Protein AF-A0A2E6MPH3-F1 (afdb_monomer_lite)

Sequence (165 aa):
MAHSLTLTRKVTLKYWSFFLVLFNILICSEIYGLPRTPSQALPDMFRSLPDSNFNKDKRRNADIPVAPQIKKELELEDEIRIRPTSLIILTPENLQNVIDVKKYEDLAIDKLLTTQELYDLAFSIEQEFTLSGYPLVRVTLPIQELEPENAIVFFKVIPTIYNNI

Foldseek 3Di:
DPPVVVVVVVVVVVVVVVVVVVVVVVVPPPPPDDDDDPVRDDDVVVVDDPPPPVVVPPPPDPPPPDPPPPPPPPPPPPQQWAAEQAEAEADDPVCPPQDDVVVLCVVGHRDTDGPVVVVVSQVVVQVSCVVSPQVQKHKDFDDDDADRYHGYGYIYIDRNVPPDD

Structure (mmCIF, N/CA/C/O backbone):
data_AF-A0A2E6MPH3-F1
#
_entry.id   AF-A0A2E6MPH3-F1
#
loop_
_atom_site.group_PDB
_atom_site.id
_atom_site.type_symbol
_atom_site.label_atom_id
_atom_site.label_alt_id
_atom_site.label_comp_id
_atom_site.label_asym_id
_atom_site.label_entity_id
_atom_site.label_seq_id
_atom_site.pdbx_PDB_ins_code
_atom_site.Cartn_x
_atom_site.Cartn_y
_atom_site.Cartn_z
_atom_site.occupancy
_atom_site.B_iso_or_equiv
_atom_site.auth_seq_id
_atom_site.auth_comp_id
_atom_site.auth_asym_id
_atom_site.auth_atom_id
_atom_site.pdbx_PDB_model_num
ATOM 1 N N . MET A 1 1 ? 60.478 73.620 -37.698 1.00 54.28 1 MET A N 1
ATOM 2 C CA . MET A 1 1 ? 59.834 73.583 -36.361 1.00 54.28 1 MET A CA 1
ATOM 3 C C . MET A 1 1 ? 58.303 73.757 -36.372 1.00 54.28 1 MET A C 1
ATOM 5 O O . MET A 1 1 ? 57.715 73.732 -35.303 1.00 54.28 1 MET A O 1
ATOM 9 N N . ALA A 1 2 ? 57.614 73.866 -37.522 1.00 55.78 2 ALA A N 1
ATOM 10 C CA . ALA A 1 2 ? 56.153 74.069 -37.545 1.00 55.78 2 ALA A CA 1
ATOM 11 C C . ALA A 1 2 ? 55.314 72.774 -37.409 1.00 55.78 2 ALA A C 1
ATOM 13 O O . ALA A 1 2 ? 54.226 72.801 -36.843 1.00 55.78 2 ALA A O 1
ATOM 14 N N . HIS A 1 3 ? 55.823 71.620 -37.861 1.00 54.28 3 HIS A N 1
ATOM 15 C CA . HIS A 1 3 ? 55.060 70.361 -37.843 1.00 54.28 3 HIS A CA 1
ATOM 16 C C . HIS A 1 3 ? 54.848 69.775 -36.434 1.00 54.28 3 HIS A C 1
ATOM 18 O O . HIS A 1 3 ? 53.770 69.254 -36.152 1.00 54.28 3 HIS A O 1
ATOM 24 N N . SER A 1 4 ? 55.822 69.921 -35.528 1.00 54.50 4 SER A N 1
ATOM 25 C CA . SER A 1 4 ? 55.746 69.378 -34.158 1.00 54.50 4 SER A CA 1
ATOM 26 C C . SER A 1 4 ? 54.664 70.067 -33.307 1.00 54.50 4 SER A C 1
ATOM 28 O O . SER A 1 4 ? 53.879 69.402 -32.636 1.00 54.50 4 SER A O 1
ATOM 30 N N . LEU A 1 5 ? 54.532 71.395 -33.432 1.00 55.72 5 LEU A N 1
ATOM 31 C CA . LEU A 1 5 ? 53.526 72.201 -32.724 1.00 55.72 5 LEU A CA 1
ATOM 32 C C . LEU A 1 5 ? 52.082 71.908 -33.170 1.00 55.72 5 LEU A C 1
ATOM 34 O O . LEU A 1 5 ? 51.151 71.991 -32.372 1.00 55.72 5 LEU A O 1
ATOM 38 N N . THR A 1 6 ? 51.870 71.547 -34.440 1.00 58.03 6 THR A N 1
ATOM 39 C CA . THR A 1 6 ? 50.519 71.234 -34.946 1.00 58.03 6 THR A CA 1
ATOM 40 C C . THR A 1 6 ? 50.007 69.871 -34.483 1.00 58.03 6 THR A C 1
ATOM 42 O O . THR A 1 6 ? 48.801 69.707 -34.288 1.00 58.03 6 THR A O 1
ATOM 45 N N . LEU A 1 7 ? 50.906 68.904 -34.275 1.00 57.56 7 LEU A N 1
ATOM 46 C CA . LEU A 1 7 ? 50.549 67.562 -33.824 1.00 57.56 7 LEU A CA 1
ATOM 47 C C . LEU A 1 7 ? 50.198 67.563 -32.332 1.00 57.56 7 LEU A C 1
ATOM 49 O O . LEU A 1 7 ? 49.143 67.056 -31.955 1.00 57.56 7 LEU A O 1
ATOM 53 N N . THR A 1 8 ? 51.012 68.220 -31.500 1.00 59.50 8 THR A N 1
ATOM 54 C CA . THR A 1 8 ? 50.732 68.379 -30.065 1.00 59.50 8 THR A CA 1
ATOM 55 C C . THR A 1 8 ? 49.439 69.154 -29.824 1.00 59.50 8 THR A C 1
ATOM 57 O O . THR A 1 8 ? 48.637 68.726 -29.002 1.00 59.50 8 THR A O 1
ATOM 60 N N . ARG A 1 9 ? 49.156 70.205 -30.609 1.00 59.50 9 ARG A N 1
ATOM 61 C CA . ARG A 1 9 ? 47.900 70.971 -30.517 1.00 59.50 9 ARG A CA 1
ATOM 62 C C . ARG A 1 9 ? 46.650 70.160 -30.883 1.00 59.50 9 ARG A C 1
ATOM 64 O O . ARG A 1 9 ? 45.605 70.353 -30.273 1.00 59.50 9 ARG A O 1
ATOM 71 N N . LYS A 1 10 ? 46.717 69.258 -31.869 1.00 60.03 10 LYS A N 1
ATOM 72 C CA . LYS A 1 10 ? 45.576 68.386 -32.228 1.00 60.03 10 LYS A CA 1
ATOM 73 C C . LYS A 1 10 ? 45.326 67.310 -31.173 1.00 60.03 10 LYS A C 1
ATOM 75 O O . LYS A 1 10 ? 44.177 66.990 -30.882 1.00 60.03 10 LYS A O 1
ATOM 80 N N . VAL A 1 11 ? 46.399 66.779 -30.591 1.00 61.81 11 VAL A N 1
ATOM 81 C CA . VAL A 1 11 ? 46.336 65.782 -29.521 1.00 61.81 11 VAL A CA 1
ATOM 82 C C . VAL A 1 11 ? 45.770 66.405 -28.241 1.00 61.81 11 VAL A C 1
ATOM 84 O O . VAL A 1 11 ? 44.841 65.846 -27.663 1.00 61.81 11 VAL A O 1
ATOM 87 N N . THR A 1 12 ? 46.222 67.603 -27.852 1.00 65.88 12 THR A N 1
ATOM 88 C CA . THR A 1 12 ? 45.664 68.319 -26.693 1.00 65.88 12 THR A CA 1
ATOM 89 C C . THR A 1 12 ? 44.210 68.727 -26.909 1.00 65.88 12 THR A C 1
ATOM 91 O O . THR A 1 12 ? 43.411 68.552 -25.998 1.00 65.88 12 THR A O 1
ATOM 94 N N . LEU A 1 13 ? 43.820 69.165 -28.114 1.00 66.62 13 LEU A N 1
ATOM 95 C CA . LEU A 1 13 ? 42.423 69.497 -28.424 1.00 66.62 13 LEU A CA 1
ATOM 96 C C . LEU A 1 13 ? 41.498 68.269 -28.343 1.00 66.62 13 LEU A C 1
ATOM 98 O O . LEU A 1 13 ? 40.373 68.375 -27.858 1.00 66.62 13 LEU A O 1
ATOM 102 N N . LYS A 1 14 ? 41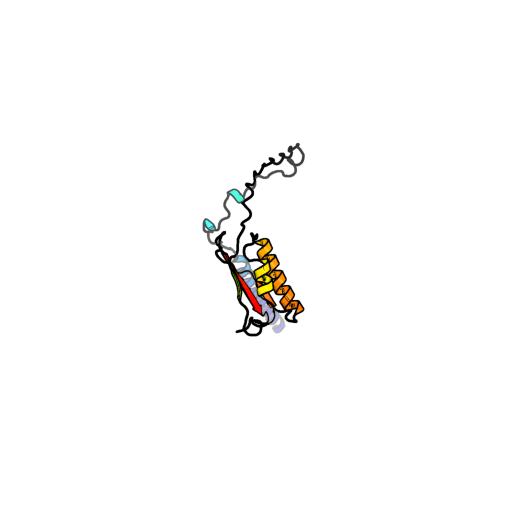.979 67.092 -28.766 1.00 67.00 14 LYS A N 1
ATOM 103 C CA . LYS A 1 14 ? 41.229 65.830 -28.677 1.00 67.00 14 LYS A CA 1
ATOM 104 C C . LYS A 1 14 ? 41.040 65.384 -27.225 1.00 67.00 14 LYS A C 1
ATOM 106 O O . LYS A 1 14 ? 39.932 65.010 -26.852 1.00 67.00 14 LYS A O 1
ATOM 111 N N . TYR A 1 15 ? 42.083 65.472 -26.398 1.00 73.69 15 TYR A N 1
ATOM 112 C CA . TYR A 1 15 ? 41.969 65.170 -24.968 1.00 73.69 15 TYR A CA 1
ATOM 113 C C . TYR A 1 15 ? 41.092 66.179 -24.229 1.00 73.69 15 TYR A C 1
ATOM 115 O O . TYR A 1 15 ? 40.332 65.789 -23.350 1.00 73.69 15 TYR A O 1
ATOM 123 N N . TRP A 1 16 ? 41.131 67.453 -24.619 1.00 75.19 16 TRP A N 1
ATOM 124 C CA . TRP A 1 16 ? 40.295 68.486 -24.014 1.00 75.19 16 TRP A CA 1
ATOM 125 C C . TRP A 1 16 ? 38.816 68.327 -24.387 1.00 75.19 16 TRP A C 1
ATOM 127 O O . TRP A 1 16 ? 37.949 68.455 -23.528 1.00 75.19 16 TRP A O 1
ATOM 137 N N . SER A 1 17 ? 38.519 67.945 -25.634 1.00 73.19 17 SER A N 1
ATOM 138 C CA . SER A 1 17 ? 37.163 67.570 -26.055 1.00 73.19 17 SER A CA 1
ATOM 139 C C . SER A 1 17 ? 36.659 66.323 -25.323 1.00 73.19 17 SER A C 1
ATOM 141 O O . SER A 1 17 ? 35.521 66.312 -24.862 1.00 73.19 17 SER A O 1
ATOM 143 N N . PHE A 1 18 ? 37.507 65.306 -25.154 1.00 77.12 18 PHE A N 1
ATOM 144 C CA . PHE A 1 18 ? 37.165 64.114 -24.377 1.00 77.12 18 PHE A CA 1
ATOM 145 C C . PHE A 1 18 ? 36.899 64.451 -22.902 1.00 77.12 18 PHE A C 1
ATOM 147 O O . PHE A 1 18 ? 35.917 63.986 -22.329 1.00 77.12 18 PHE A O 1
ATOM 154 N N . PHE A 1 19 ? 37.725 65.316 -22.309 1.00 78.44 19 PHE A N 1
ATOM 155 C CA . PHE A 1 19 ? 37.552 65.785 -20.936 1.00 78.44 19 PHE A CA 1
ATOM 156 C C . PHE A 1 19 ? 36.262 66.596 -20.761 1.00 78.44 19 PHE A C 1
ATOM 158 O O . PHE A 1 19 ? 35.543 66.386 -19.792 1.00 78.44 19 PHE A O 1
ATOM 165 N N . LEU A 1 20 ? 35.914 67.457 -21.723 1.00 78.88 20 LEU A N 1
ATOM 166 C CA . LEU A 1 20 ? 34.652 68.203 -21.719 1.00 78.88 20 LEU A CA 1
ATOM 167 C C . LEU A 1 20 ? 33.428 67.284 -21.789 1.00 78.88 20 LEU A C 1
ATOM 169 O O . LEU A 1 20 ? 32.464 67.509 -21.061 1.00 78.88 20 LEU A O 1
ATOM 173 N N . VAL A 1 21 ? 33.459 66.240 -22.622 1.00 77.50 21 VAL A N 1
ATOM 174 C CA . VAL A 1 21 ? 32.367 65.254 -22.693 1.00 77.50 21 VAL A CA 1
ATOM 175 C C . VAL A 1 21 ? 32.246 64.489 -21.375 1.00 77.50 21 VAL A C 1
ATOM 177 O O . VAL A 1 21 ? 31.149 64.374 -20.834 1.00 77.50 21 VAL A O 1
ATOM 180 N N . LEU A 1 22 ? 33.367 64.031 -20.812 1.00 76.06 22 LEU A N 1
ATOM 181 C CA . LEU A 1 22 ? 33.378 63.308 -19.539 1.00 76.06 22 LEU A CA 1
ATOM 182 C C . LEU A 1 22 ? 32.881 64.181 -18.373 1.00 76.06 22 LEU A C 1
ATOM 184 O O . LEU A 1 22 ? 32.128 63.713 -17.524 1.00 76.06 22 LEU A O 1
ATOM 188 N N . PHE A 1 23 ? 33.255 65.462 -18.359 1.00 77.31 23 PHE A N 1
ATOM 189 C CA . PHE A 1 23 ? 32.829 66.425 -17.345 1.00 77.31 23 PHE A CA 1
ATOM 190 C C . PHE A 1 23 ? 31.324 66.722 -17.421 1.00 77.31 23 PHE A C 1
ATOM 192 O O . PHE A 1 23 ? 30.656 66.750 -16.390 1.00 77.31 23 PHE A O 1
ATOM 199 N N . ASN A 1 24 ? 30.762 66.857 -18.630 1.00 71.19 24 ASN A N 1
ATOM 200 C CA . ASN A 1 24 ? 29.314 67.017 -18.809 1.00 71.19 24 ASN A CA 1
ATOM 201 C C . ASN A 1 24 ? 28.531 65.765 -18.377 1.00 71.19 24 ASN A C 1
ATOM 203 O O . ASN A 1 24 ? 27.468 65.897 -17.777 1.00 71.19 24 ASN A O 1
ATOM 207 N N . ILE A 1 25 ? 29.064 64.558 -18.613 1.00 70.31 25 ILE A N 1
ATOM 208 C CA . ILE A 1 25 ? 28.449 63.312 -18.123 1.00 70.31 25 ILE A CA 1
ATOM 209 C C . ILE A 1 25 ? 28.451 63.267 -16.587 1.00 70.31 25 ILE A C 1
ATOM 211 O O . ILE A 1 25 ? 27.463 62.839 -15.994 1.00 70.31 25 ILE A O 1
ATOM 215 N N . LEU A 1 26 ? 29.519 63.738 -15.931 1.00 66.94 26 LEU A N 1
ATOM 216 C CA . LEU A 1 26 ? 29.599 63.739 -14.466 1.00 66.94 26 LEU A CA 1
ATOM 217 C C . LEU A 1 26 ? 28.610 64.717 -13.808 1.00 66.94 26 LEU A C 1
ATOM 219 O O . LEU A 1 26 ? 28.009 64.379 -12.789 1.00 66.94 26 LEU A O 1
ATOM 223 N N . ILE A 1 27 ? 28.420 65.908 -14.386 1.00 66.44 27 ILE A N 1
ATOM 224 C CA . ILE A 1 27 ? 27.548 66.950 -13.810 1.00 66.44 27 ILE A CA 1
ATOM 225 C C . ILE A 1 27 ? 26.060 66.618 -13.989 1.00 66.44 27 ILE A C 1
ATOM 227 O O . ILE A 1 27 ? 25.240 67.030 -13.176 1.00 66.44 27 ILE A O 1
ATOM 231 N N . CYS A 1 28 ? 25.692 65.826 -15.000 1.00 58.53 28 CYS A N 1
ATOM 232 C CA . CYS A 1 28 ? 24.289 65.511 -15.292 1.00 58.53 28 CYS A CA 1
ATOM 233 C C . CYS A 1 28 ? 23.677 64.409 -14.402 1.00 58.53 28 CYS A C 1
ATOM 235 O O . CYS A 1 28 ? 22.603 63.898 -14.713 1.00 58.53 28 CYS A O 1
ATOM 237 N N . SER A 1 29 ? 24.333 64.025 -13.304 1.00 59.97 29 SER A N 1
ATOM 238 C CA . SER A 1 29 ? 23.876 62.951 -12.413 1.00 59.97 29 SER A CA 1
ATOM 239 C C . SER A 1 29 ? 23.001 63.446 -11.253 1.00 59.97 29 SER A C 1
ATOM 241 O O . SER A 1 29 ? 23.144 63.002 -10.117 1.00 59.97 29 SER A O 1
ATOM 243 N N . GLU A 1 30 ? 22.037 64.329 -11.525 1.00 60.03 30 GLU A N 1
ATOM 244 C CA . GLU A 1 30 ? 20.912 64.503 -10.601 1.00 60.03 30 GLU A CA 1
ATOM 245 C C . GLU A 1 30 ? 19.883 63.403 -10.871 1.00 60.03 30 GLU A C 1
ATOM 247 O O . GLU A 1 30 ? 19.084 63.459 -11.806 1.00 60.03 30 GLU A O 1
ATOM 252 N N . ILE A 1 31 ? 19.928 62.350 -10.053 1.00 57.72 31 ILE A N 1
ATOM 253 C CA . ILE A 1 31 ? 18.907 61.304 -10.043 1.00 57.72 31 ILE A CA 1
ATOM 254 C C . ILE A 1 31 ? 17.656 61.906 -9.395 1.00 57.72 31 ILE A C 1
ATOM 256 O O . ILE A 1 31 ? 17.470 61.828 -8.181 1.00 57.72 31 ILE A O 1
ATOM 260 N N . TYR A 1 32 ? 16.784 62.507 -10.204 1.00 60.00 32 TYR A N 1
ATOM 261 C CA . TYR A 1 32 ? 15.419 62.807 -9.783 1.00 60.00 32 TYR A CA 1
ATOM 262 C C . TYR A 1 32 ? 14.680 61.478 -9.613 1.00 60.00 32 TYR A C 1
ATOM 264 O O . TYR A 1 32 ? 14.146 60.906 -10.564 1.00 60.00 32 TYR A O 1
ATOM 272 N N . GLY A 1 33 ? 14.701 60.940 -8.394 1.00 56.00 33 GLY A N 1
ATOM 273 C CA . GLY A 1 33 ? 13.870 59.799 -8.037 1.00 56.00 33 GLY A CA 1
ATOM 274 C C . GLY A 1 33 ? 12.407 60.183 -8.222 1.00 56.00 33 GLY A C 1
ATOM 275 O O . GLY A 1 33 ? 11.952 61.158 -7.623 1.00 56.00 33 GLY A O 1
ATOM 276 N N . LEU A 1 34 ? 11.669 59.433 -9.049 1.00 62.44 34 LEU A N 1
ATOM 277 C CA . LEU A 1 34 ? 10.218 59.584 -9.122 1.00 62.44 34 LEU A CA 1
ATOM 278 C C . LEU A 1 34 ? 9.642 59.515 -7.696 1.00 62.44 34 LEU A C 1
ATOM 280 O O . LEU A 1 34 ? 10.096 58.671 -6.910 1.00 62.44 34 LEU A O 1
ATOM 284 N N . PRO A 1 35 ? 8.661 60.368 -7.343 1.00 63.75 35 PRO A N 1
ATOM 285 C CA . PRO A 1 35 ? 8.016 60.285 -6.042 1.00 63.75 35 PRO A CA 1
ATOM 286 C C . PRO A 1 35 ? 7.457 58.872 -5.892 1.00 63.75 35 PRO A C 1
ATOM 288 O O . PRO A 1 35 ? 6.633 58.429 -6.694 1.00 63.75 35 PRO A O 1
ATOM 291 N N . ARG A 1 36 ? 7.963 58.128 -4.902 1.00 60.62 36 ARG A N 1
ATOM 292 C CA . ARG A 1 36 ? 7.478 56.774 -4.636 1.00 60.62 36 ARG A CA 1
ATOM 293 C C . ARG A 1 36 ? 5.988 56.873 -4.346 1.00 60.62 36 ARG A C 1
ATOM 295 O O . ARG A 1 36 ? 5.569 57.697 -3.532 1.00 60.62 36 ARG A O 1
ATOM 302 N N . THR A 1 37 ? 5.195 56.037 -5.004 1.00 61.31 37 THR A N 1
ATOM 303 C CA . THR A 1 37 ? 3.791 55.881 -4.630 1.00 61.31 37 THR A CA 1
ATOM 304 C C . THR A 1 37 ? 3.723 55.462 -3.155 1.00 61.31 37 THR A C 1
ATOM 306 O O . THR A 1 37 ? 4.646 54.795 -2.677 1.00 61.31 37 THR A O 1
ATOM 309 N N . PRO A 1 38 ? 2.675 55.835 -2.399 1.00 63.62 38 PRO A N 1
ATOM 310 C CA . PRO A 1 38 ? 2.599 55.557 -0.961 1.00 63.62 38 PRO A CA 1
ATOM 311 C C . PRO A 1 38 ? 2.823 54.077 -0.610 1.00 63.62 38 PRO A C 1
ATOM 313 O O . PRO A 1 38 ? 3.403 53.766 0.422 1.00 63.62 38 PRO A O 1
ATOM 316 N N . SER A 1 39 ? 2.443 53.168 -1.514 1.00 69.12 39 SER A N 1
ATOM 317 C CA . SER A 1 39 ? 2.646 51.719 -1.403 1.00 69.12 39 SER A CA 1
ATOM 318 C C . SER A 1 39 ? 4.098 51.248 -1.572 1.00 69.12 39 SER A C 1
ATOM 320 O O . SER A 1 39 ? 4.402 50.105 -1.252 1.00 69.12 39 SER A O 1
ATOM 322 N N . GLN A 1 40 ? 4.992 52.085 -2.104 1.00 72.25 40 GLN A N 1
ATOM 323 C CA . GLN A 1 40 ? 6.416 51.785 -2.319 1.00 72.25 40 GLN A CA 1
ATOM 324 C C . GLN A 1 40 ? 7.345 52.537 -1.355 1.00 72.25 40 GLN A C 1
ATOM 326 O O . GLN A 1 40 ? 8.555 52.291 -1.331 1.00 72.25 40 GLN A O 1
ATOM 331 N N . ALA A 1 41 ? 6.818 53.476 -0.568 1.00 72.88 41 ALA A N 1
ATOM 332 C CA . ALA A 1 41 ? 7.578 54.114 0.493 1.00 72.88 41 ALA A CA 1
ATOM 333 C C . ALA A 1 41 ? 7.553 53.222 1.740 1.00 72.88 41 ALA A C 1
ATOM 335 O O . ALA A 1 41 ? 6.487 52.841 2.215 1.00 72.88 41 ALA A O 1
ATOM 336 N N . LEU A 1 42 ? 8.731 52.909 2.292 1.00 72.31 42 LEU A N 1
ATOM 337 C CA . LEU A 1 42 ? 8.812 52.244 3.591 1.00 72.31 42 LEU A CA 1
ATOM 338 C C . LEU A 1 42 ? 8.082 53.126 4.624 1.00 72.31 42 LEU A C 1
ATOM 340 O O . LEU A 1 42 ? 8.457 54.305 4.728 1.00 72.31 42 LEU A O 1
ATOM 344 N N . PRO A 1 43 ? 7.073 52.606 5.351 1.00 73.19 43 PRO A N 1
ATOM 345 C CA . PRO A 1 43 ? 6.308 53.398 6.307 1.00 73.19 43 PRO A CA 1
ATOM 346 C C . PRO A 1 43 ? 7.216 54.005 7.377 1.00 73.19 43 PRO A C 1
ATOM 348 O O . PRO A 1 43 ? 8.167 53.362 7.823 1.00 73.19 43 PRO A O 1
ATOM 351 N N . ASP A 1 44 ? 6.916 55.230 7.811 1.00 71.38 44 ASP A N 1
ATOM 352 C CA . ASP A 1 44 ? 7.777 55.985 8.736 1.00 71.38 44 ASP A CA 1
ATOM 353 C C . ASP A 1 44 ? 8.001 55.260 10.072 1.00 71.38 44 ASP A C 1
ATOM 355 O O . ASP A 1 44 ? 9.069 55.379 10.669 1.00 71.38 44 ASP A O 1
ATOM 359 N N . MET A 1 45 ? 7.055 54.405 10.474 1.00 66.75 45 MET A N 1
ATOM 360 C CA . MET A 1 45 ? 7.158 53.543 11.659 1.00 66.75 45 MET A CA 1
ATOM 361 C C . MET A 1 45 ? 8.350 52.570 11.617 1.00 66.75 45 MET A C 1
ATOM 363 O O . MET A 1 45 ? 8.803 52.119 12.662 1.00 66.75 45 MET A O 1
ATOM 367 N N . PHE A 1 46 ? 8.870 52.251 10.427 1.00 65.88 46 PHE A N 1
ATOM 368 C CA . PHE A 1 46 ? 10.052 51.399 10.249 1.00 65.88 46 PHE A CA 1
ATOM 369 C C . PHE A 1 46 ? 11.346 52.196 10.060 1.00 65.88 46 PHE A C 1
ATOM 371 O O . PHE A 1 46 ? 12.423 51.605 10.022 1.00 65.88 46 PHE A O 1
ATOM 378 N N . ARG A 1 47 ? 11.268 53.525 9.904 1.00 66.38 47 ARG A N 1
ATOM 379 C CA . ARG A 1 47 ? 12.454 54.369 9.689 1.00 66.38 47 ARG A CA 1
ATOM 380 C C . ARG A 1 47 ? 13.160 54.715 10.989 1.00 66.38 47 ARG A C 1
ATOM 382 O O . ARG A 1 47 ? 14.382 54.805 11.004 1.00 66.38 47 ARG A O 1
ATOM 389 N N . SER A 1 48 ? 12.406 54.880 12.069 1.00 67.81 48 SER A N 1
ATOM 390 C CA . SER A 1 48 ? 12.953 55.048 13.409 1.00 67.81 48 SER A CA 1
ATOM 391 C C . SER A 1 48 ? 12.611 53.821 14.240 1.00 67.81 48 SER A C 1
ATOM 393 O O . SER A 1 48 ? 11.580 53.782 14.913 1.00 67.81 48 SER A O 1
ATOM 395 N N . LEU A 1 49 ? 13.494 52.823 14.232 1.00 61.81 49 LEU A N 1
ATOM 396 C CA . LEU A 1 49 ? 13.598 52.005 15.433 1.00 61.81 49 LEU A CA 1
ATOM 397 C C . LEU A 1 49 ? 13.988 52.970 16.563 1.00 61.81 49 LEU A C 1
ATOM 399 O O . LEU A 1 49 ? 14.903 53.774 16.354 1.00 61.81 49 LEU A O 1
ATOM 403 N N . PRO A 1 50 ? 13.299 52.967 17.722 1.00 60.59 50 PRO A N 1
ATOM 404 C CA . PRO A 1 50 ? 13.826 53.675 18.877 1.00 60.59 50 PRO A CA 1
ATOM 405 C C . PRO A 1 50 ? 15.250 53.170 19.060 1.00 60.59 50 PRO A C 1
ATOM 407 O O . PRO A 1 50 ? 15.489 51.975 18.880 1.00 60.59 50 PRO A O 1
ATOM 410 N N . ASP A 1 51 ? 16.181 54.077 19.339 1.00 59.81 51 ASP A N 1
ATOM 411 C CA . ASP A 1 51 ? 17.588 53.769 19.574 1.00 59.81 51 ASP A CA 1
ATOM 412 C C . ASP A 1 51 ? 17.666 52.945 20.871 1.00 59.81 51 ASP A C 1
ATOM 414 O O . ASP A 1 51 ? 17.952 53.429 21.971 1.00 59.81 51 ASP A O 1
ATOM 418 N N . SER A 1 52 ? 17.223 51.691 20.776 1.00 59.19 52 SER A N 1
ATOM 419 C CA . SER A 1 52 ? 17.131 50.758 21.870 1.00 59.19 52 SER A CA 1
ATOM 420 C C . SER A 1 52 ? 18.576 50.448 22.156 1.00 59.19 52 SER A C 1
ATOM 422 O O . SER A 1 52 ? 19.248 49.777 21.369 1.00 59.19 52 SER A O 1
ATOM 424 N N . ASN A 1 53 ? 19.077 51.032 23.238 1.00 55.75 53 ASN A N 1
ATOM 425 C CA . ASN A 1 53 ? 20.390 50.759 23.776 1.00 55.75 53 ASN A CA 1
ATOM 426 C C . ASN A 1 53 ? 20.433 49.272 24.165 1.00 55.75 53 ASN A C 1
ATOM 428 O O . ASN A 1 53 ? 20.357 48.932 25.341 1.00 55.75 53 ASN A O 1
ATOM 432 N N . PHE A 1 54 ? 20.590 48.381 23.183 1.00 55.44 54 PHE A N 1
ATOM 433 C CA . PHE A 1 54 ? 20.566 46.923 23.336 1.00 55.44 54 PHE A CA 1
ATOM 434 C C . PHE A 1 54 ? 21.597 46.451 24.374 1.00 55.44 54 PHE A C 1
ATOM 436 O O . PHE A 1 54 ? 21.444 45.419 25.022 1.00 55.44 54 PHE A O 1
ATOM 443 N N . ASN A 1 55 ? 22.650 47.251 24.571 1.00 56.25 55 ASN A N 1
ATOM 444 C CA . ASN A 1 55 ? 23.700 47.012 25.553 1.00 56.25 55 ASN A CA 1
ATOM 445 C C . ASN A 1 55 ? 23.337 47.415 26.994 1.00 56.25 55 ASN A C 1
ATOM 447 O O . ASN A 1 55 ? 23.963 46.907 27.922 1.00 56.25 55 ASN A O 1
ATOM 451 N N . LYS A 1 56 ? 22.354 48.300 27.214 1.00 55.31 56 LYS A N 1
ATOM 452 C CA . LYS A 1 56 ? 21.941 48.737 28.563 1.00 55.31 56 LYS A CA 1
ATOM 453 C C . LYS A 1 56 ? 20.894 47.809 29.186 1.00 55.31 56 LYS A C 1
ATOM 455 O O . LYS A 1 56 ? 20.918 47.625 30.401 1.00 55.31 56 LYS A O 1
ATOM 460 N N . ASP A 1 57 ? 20.069 47.159 28.367 1.00 55.91 57 ASP A N 1
ATOM 461 C CA . ASP A 1 57 ? 18.988 46.283 28.846 1.00 55.91 57 ASP A CA 1
ATOM 462 C C . ASP A 1 57 ? 19.452 44.847 29.137 1.00 55.91 57 ASP A C 1
ATOM 464 O O . ASP A 1 57 ? 18.808 44.112 29.878 1.00 55.91 57 ASP A O 1
ATOM 468 N N . LYS A 1 58 ? 20.636 44.450 28.653 1.00 57.28 58 LYS A N 1
ATOM 469 C CA . LYS A 1 58 ? 21.158 43.078 28.797 1.00 57.28 58 LYS A CA 1
ATOM 470 C C . LYS A 1 58 ? 21.556 42.681 30.232 1.00 57.28 58 LYS A C 1
ATOM 472 O O . LYS A 1 58 ? 22.003 41.559 30.443 1.00 57.28 58 LYS A O 1
ATOM 477 N N . ARG A 1 59 ? 21.476 43.588 31.216 1.00 58.62 59 ARG A N 1
ATOM 478 C CA . ARG A 1 59 ? 22.019 43.367 32.575 1.00 58.62 59 ARG A CA 1
ATOM 479 C C . ARG A 1 59 ? 21.072 43.646 33.737 1.00 58.62 59 ARG A C 1
ATOM 481 O O . ARG A 1 59 ? 21.468 43.417 34.876 1.00 58.62 59 ARG A O 1
ATOM 488 N N . ARG A 1 60 ? 19.848 44.113 33.502 1.00 57.28 60 ARG A N 1
ATOM 489 C CA . ARG A 1 60 ? 18.859 44.220 34.581 1.00 57.28 60 ARG A CA 1
ATOM 490 C C . ARG A 1 60 ? 17.875 43.082 34.428 1.00 57.28 60 ARG A C 1
ATOM 492 O O . ARG A 1 60 ? 16.930 43.238 33.675 1.00 57.28 60 ARG A O 1
ATOM 499 N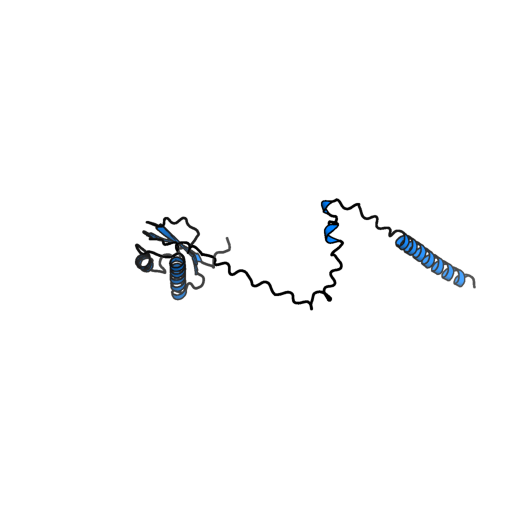 N . ASN A 1 61 ? 18.171 41.965 35.097 1.00 61.28 61 ASN A N 1
ATOM 500 C CA . ASN A 1 61 ? 17.229 40.935 35.545 1.00 61.28 61 ASN A CA 1
ATOM 501 C C . ASN A 1 61 ? 15.882 40.959 34.810 1.00 61.28 61 ASN A C 1
ATOM 503 O O . ASN A 1 61 ? 14.858 41.307 35.392 1.00 61.28 61 ASN A O 1
ATOM 507 N N . ALA A 1 62 ? 15.893 40.643 33.516 1.00 59.25 62 ALA A N 1
ATOM 508 C CA . ALA A 1 62 ? 14.665 40.273 32.849 1.00 59.25 62 ALA A CA 1
ATOM 509 C C . ALA A 1 62 ? 14.396 38.859 33.349 1.00 59.25 62 ALA A C 1
ATOM 511 O O . ALA A 1 62 ? 15.017 37.911 32.864 1.00 59.25 62 ALA A O 1
ATOM 512 N N . ASP A 1 63 ? 13.576 38.743 34.395 1.00 66.38 63 ASP A N 1
ATOM 513 C CA . ASP A 1 63 ? 13.019 37.460 34.797 1.00 66.38 63 ASP A CA 1
ATOM 514 C C . ASP A 1 63 ? 12.454 36.827 33.532 1.00 66.38 63 ASP A C 1
ATOM 516 O O . ASP A 1 63 ? 11.569 37.389 32.881 1.00 66.38 63 ASP A O 1
ATOM 520 N N . ILE A 1 64 ? 13.060 35.715 33.118 1.00 65.19 64 ILE A N 1
ATOM 521 C CA . ILE A 1 64 ? 12.635 34.997 31.925 1.00 65.19 64 ILE A CA 1
ATOM 522 C C . ILE A 1 64 ? 11.179 34.617 32.199 1.00 65.19 64 ILE A C 1
ATOM 524 O O . ILE A 1 64 ? 10.939 33.884 33.164 1.00 65.19 64 ILE A O 1
ATOM 528 N N . PRO A 1 65 ? 10.201 35.120 31.424 1.00 65.75 65 PRO A N 1
ATOM 529 C CA . PRO A 1 65 ? 8.818 34.753 31.650 1.00 65.75 65 PRO A CA 1
ATOM 530 C C . PRO A 1 65 ? 8.725 33.238 31.496 1.00 65.75 65 PRO A C 1
ATOM 532 O O . PRO A 1 65 ? 9.077 32.685 30.452 1.00 65.75 65 PRO A O 1
ATOM 535 N N . VAL A 1 66 ? 8.315 32.555 32.566 1.00 73.56 66 VAL A N 1
ATOM 536 C CA . VAL A 1 66 ? 8.087 31.112 32.522 1.00 73.56 66 VAL A CA 1
ATOM 537 C C . VAL A 1 66 ? 7.013 30.879 31.472 1.00 73.56 66 VAL A C 1
ATOM 539 O O . VAL A 1 66 ? 5.925 31.452 31.560 1.00 73.56 66 VAL A O 1
ATOM 542 N N . ALA A 1 67 ? 7.340 30.079 30.457 1.00 65.50 67 ALA A N 1
ATOM 543 C CA . ALA A 1 67 ? 6.393 29.745 29.410 1.00 65.50 67 ALA A CA 1
ATOM 544 C C . ALA A 1 67 ? 5.115 29.192 30.067 1.00 65.50 67 ALA A C 1
ATOM 546 O O . ALA A 1 67 ? 5.216 28.273 30.890 1.00 65.50 67 ALA A O 1
ATOM 547 N N . PRO A 1 68 ? 3.927 29.746 29.764 1.00 63.75 68 PRO A N 1
ATOM 548 C CA . PRO A 1 68 ? 2.692 29.209 30.303 1.00 63.75 68 PRO A CA 1
ATOM 549 C C . PRO A 1 68 ? 2.598 27.742 29.888 1.00 63.75 68 PRO A C 1
ATOM 551 O O . PRO A 1 68 ? 2.707 27.412 28.706 1.00 63.75 68 PRO A O 1
ATOM 554 N N . GLN A 1 69 ? 2.425 26.851 30.865 1.00 62.12 69 GLN A N 1
ATOM 555 C CA . GLN A 1 69 ? 2.129 25.454 30.584 1.00 62.12 69 GLN A CA 1
ATOM 556 C C . GLN A 1 69 ? 0.705 25.404 30.042 1.00 62.12 69 GLN A C 1
ATOM 558 O O . GLN A 1 69 ? -0.263 25.299 30.794 1.00 62.12 69 GLN A O 1
ATOM 563 N N . ILE A 1 70 ? 0.574 25.539 28.725 1.00 60.28 70 ILE A N 1
ATOM 564 C CA . ILE A 1 70 ? -0.666 25.242 28.027 1.00 60.28 70 ILE A CA 1
ATOM 565 C C . ILE A 1 70 ? -0.885 23.745 28.251 1.00 60.28 70 ILE A C 1
ATOM 567 O O . ILE A 1 70 ? -0.274 22.918 27.575 1.00 60.28 70 ILE A O 1
ATOM 571 N N . LYS A 1 71 ? -1.727 23.378 29.226 1.00 57.03 71 LYS A N 1
ATOM 572 C CA . LYS A 1 71 ? -2.374 22.067 29.220 1.00 57.03 71 LYS A CA 1
ATOM 573 C C . LYS A 1 71 ? -3.279 22.076 28.001 1.00 57.03 71 LYS A C 1
ATOM 575 O O . LYS A 1 71 ? -4.431 22.487 28.067 1.00 57.03 71 LYS A O 1
ATOM 580 N N . LYS A 1 72 ? -2.698 21.718 26.861 1.00 55.19 72 LYS A N 1
ATOM 581 C CA . LYS A 1 72 ? -3.449 21.374 25.671 1.00 55.19 72 LYS A CA 1
ATOM 582 C C . LYS A 1 72 ? -4.144 20.076 26.057 1.00 55.19 72 LYS A C 1
ATOM 584 O O . LYS A 1 72 ? -3.524 19.017 26.042 1.00 55.19 72 LYS A O 1
ATOM 589 N N . GLU A 1 73 ? -5.378 20.184 26.530 1.00 58.81 73 GLU A N 1
ATOM 590 C CA . GLU A 1 73 ? -6.312 19.070 26.491 1.00 58.81 73 GLU A CA 1
ATOM 591 C C . GLU A 1 73 ? -6.517 18.814 24.998 1.00 58.81 73 GLU A C 1
ATOM 593 O O . GLU A 1 73 ? -7.324 19.444 24.325 1.00 58.81 73 GLU A O 1
ATOM 598 N N . LEU A 1 74 ? -5.585 18.045 24.433 1.00 49.81 74 LEU A N 1
ATOM 599 C CA . LEU A 1 74 ? -5.760 17.413 23.148 1.00 49.81 74 LEU A CA 1
ATOM 600 C C . LEU A 1 74 ? -6.906 16.447 23.404 1.00 49.81 74 LEU A C 1
ATOM 602 O O . LEU A 1 74 ? -6.690 15.388 23.993 1.00 49.81 74 LEU A O 1
ATOM 606 N N . GLU A 1 75 ? -8.122 16.844 23.032 1.00 52.91 75 GLU A N 1
ATOM 607 C CA . GLU A 1 75 ? -9.108 15.860 22.610 1.00 52.91 75 GLU A CA 1
ATOM 608 C C . GLU A 1 75 ? -8.354 14.973 21.619 1.00 52.91 75 GLU A C 1
ATOM 610 O O . GLU A 1 75 ? -7.872 15.444 20.587 1.00 52.91 75 GLU A O 1
ATOM 615 N N . LEU A 1 76 ? -8.071 13.739 22.036 1.00 51.06 76 LEU A N 1
ATOM 616 C CA . LEU A 1 76 ? -7.546 12.717 21.152 1.00 51.06 76 LEU A CA 1
ATOM 617 C C . LEU A 1 76 ? -8.612 12.594 20.071 1.00 51.06 76 LEU A C 1
ATOM 619 O O . LEU A 1 76 ? -9.667 12.029 20.341 1.00 51.06 76 LEU A O 1
ATOM 623 N N . GLU A 1 77 ? -8.390 13.220 18.913 1.00 53.66 77 GLU A N 1
ATOM 624 C CA . GLU A 1 77 ? -9.213 12.978 17.734 1.00 53.66 77 GLU A CA 1
ATOM 625 C C . GLU A 1 77 ? -9.300 11.462 17.597 1.00 53.66 77 GLU A C 1
ATOM 627 O O . GLU A 1 77 ? -8.263 10.791 17.541 1.00 53.66 77 GLU A O 1
ATOM 632 N N . ASP A 1 78 ? -10.522 10.930 17.664 1.00 61.81 78 ASP A N 1
ATOM 633 C CA . ASP A 1 78 ? -10.753 9.498 17.562 1.00 61.81 78 ASP A CA 1
ATOM 634 C C . ASP A 1 78 ? -10.029 9.003 16.311 1.00 61.81 78 ASP A C 1
ATOM 636 O O . ASP A 1 78 ? -10.286 9.460 15.194 1.00 61.81 78 ASP A O 1
ATOM 640 N N . GLU A 1 79 ? -9.059 8.112 16.518 1.00 74.50 79 GLU A N 1
ATOM 641 C CA . GLU A 1 79 ? -8.295 7.504 15.440 1.00 74.50 79 GLU A CA 1
ATOM 642 C C . GLU A 1 79 ? -9.294 6.921 14.436 1.00 74.50 79 GLU A C 1
ATOM 644 O O . GLU A 1 79 ? -10.100 6.060 14.795 1.00 74.50 79 GLU A O 1
ATOM 649 N N . ILE A 1 80 ? -9.299 7.437 13.202 1.00 78.94 80 ILE A N 1
ATOM 650 C CA . ILE A 1 80 ? -10.280 7.038 12.190 1.00 78.94 80 ILE A CA 1
ATOM 651 C C . ILE A 1 80 ? -10.088 5.549 11.916 1.00 78.94 80 ILE A C 1
ATOM 653 O O . ILE A 1 80 ? -9.032 5.114 11.450 1.00 78.94 80 ILE A O 1
ATOM 657 N N . ARG A 1 81 ? -11.129 4.771 12.217 1.00 89.19 81 ARG A N 1
ATOM 658 C CA . ARG A 1 81 ? -11.159 3.328 12.011 1.00 89.19 81 ARG A CA 1
ATOM 659 C C . ARG A 1 81 ? -12.166 2.969 10.938 1.00 89.19 81 ARG A C 1
ATOM 661 O O . ARG A 1 81 ? -13.297 3.445 10.945 1.00 89.19 81 ARG A O 1
ATOM 668 N N . ILE A 1 82 ? -11.736 2.104 10.037 1.00 90.69 82 ILE A N 1
ATOM 669 C CA . ILE A 1 82 ? -12.467 1.695 8.847 1.00 90.69 82 ILE A CA 1
ATOM 670 C C . ILE A 1 82 ? -12.653 0.184 8.919 1.00 90.69 82 ILE A C 1
ATOM 672 O O . ILE A 1 82 ? -11.709 -0.540 9.229 1.00 90.69 82 ILE A O 1
ATOM 676 N N . ARG A 1 83 ? -13.857 -0.307 8.621 1.00 94.00 83 ARG A N 1
ATOM 677 C CA . ARG A 1 83 ? -14.121 -1.735 8.414 1.00 94.00 83 ARG A CA 1
ATOM 678 C C . ARG A 1 83 ? -14.363 -2.006 6.925 1.00 94.00 83 ARG A C 1
ATOM 680 O O . ARG A 1 83 ? -15.471 -1.744 6.450 1.00 94.00 83 ARG A O 1
ATOM 687 N N . PRO A 1 84 ? -13.365 -2.515 6.180 1.00 93.12 84 PRO A N 1
ATOM 688 C CA . PRO A 1 84 ? -13.531 -2.817 4.766 1.00 93.12 84 PRO A CA 1
ATOM 689 C C . PRO A 1 84 ? -14.440 -4.030 4.545 1.00 93.12 84 PRO A C 1
ATOM 691 O O . PRO A 1 84 ? -14.241 -5.074 5.163 1.00 93.12 84 PRO A O 1
ATOM 694 N N . THR A 1 85 ? -15.385 -3.924 3.614 1.00 94.12 85 THR A N 1
ATOM 695 C CA . THR A 1 85 ? -16.157 -5.069 3.090 1.00 94.12 85 THR A CA 1
ATOM 696 C C . THR A 1 85 ? -15.511 -5.652 1.839 1.00 94.12 85 THR A C 1
ATOM 698 O O . THR A 1 85 ? -15.683 -6.828 1.534 1.00 94.12 85 THR A O 1
ATOM 701 N N . SER A 1 86 ? -14.768 -4.835 1.093 1.00 93.00 86 SER A N 1
ATOM 702 C CA . SER A 1 86 ? -14.095 -5.260 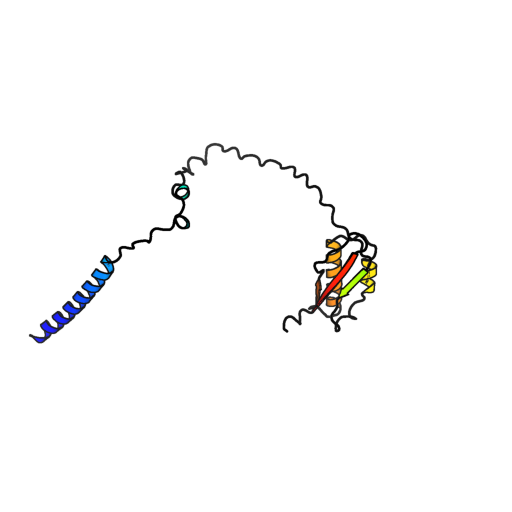-0.129 1.00 93.00 86 SER A CA 1
ATOM 703 C C . SER A 1 86 ? -12.748 -4.567 -0.270 1.00 93.00 86 SER A C 1
ATOM 705 O O . SER A 1 86 ? -12.573 -3.415 0.140 1.00 93.00 86 SER A O 1
ATOM 707 N N . LEU A 1 87 ? -11.802 -5.289 -0.864 1.00 94.38 87 LEU A N 1
ATOM 708 C CA . LEU A 1 87 ? -10.471 -4.809 -1.180 1.00 94.38 87 LEU A CA 1
ATOM 709 C C . LEU A 1 87 ? -10.227 -4.997 -2.676 1.00 94.38 87 LEU A C 1
ATOM 711 O O . LEU A 1 87 ? -10.412 -6.084 -3.212 1.00 94.38 87 LEU A O 1
ATOM 715 N N . ILE A 1 88 ? -9.806 -3.934 -3.355 1.00 94.25 88 ILE A N 1
ATOM 716 C CA . ILE A 1 88 ? -9.561 -3.946 -4.800 1.00 94.25 88 ILE A CA 1
ATOM 717 C C . ILE A 1 88 ? -8.117 -3.527 -5.060 1.00 94.25 88 ILE A C 1
ATOM 719 O O . ILE A 1 88 ? -7.713 -2.426 -4.701 1.00 94.25 88 ILE A O 1
ATOM 723 N N . ILE A 1 89 ? -7.332 -4.366 -5.737 1.00 95.56 89 ILE A N 1
ATOM 724 C CA . ILE A 1 89 ? -5.970 -4.009 -6.161 1.00 95.56 89 ILE A CA 1
ATOM 725 C C . ILE A 1 89 ? -5.973 -3.724 -7.664 1.00 95.56 89 ILE A C 1
ATOM 727 O O . ILE A 1 89 ? -5.924 -4.629 -8.499 1.00 95.56 89 ILE A O 1
ATOM 731 N N . LEU A 1 90 ? -6.025 -2.441 -8.018 1.00 94.62 90 LEU A N 1
ATOM 732 C CA . LEU A 1 90 ? -6.005 -1.978 -9.400 1.00 94.62 90 LEU A CA 1
ATOM 733 C C . LEU A 1 90 ? -4.608 -2.161 -9.986 1.00 94.62 90 LEU A C 1
ATOM 735 O O . LEU A 1 90 ? -3.695 -1.375 -9.722 1.00 94.62 90 LEU A O 1
ATOM 739 N N . THR A 1 91 ? -4.473 -3.204 -10.800 1.00 94.19 91 THR A N 1
ATOM 740 C CA . THR A 1 91 ? -3.190 -3.659 -11.331 1.00 94.19 91 THR A CA 1
ATOM 741 C C . THR A 1 91 ? -3.176 -3.615 -12.865 1.00 94.19 91 THR A C 1
ATOM 743 O O . THR A 1 91 ? -4.142 -4.064 -13.491 1.00 94.19 91 THR A O 1
ATOM 746 N N . PRO A 1 92 ? -2.105 -3.097 -13.504 1.00 93.44 92 PRO A N 1
ATOM 747 C CA . PRO A 1 92 ? -1.942 -3.171 -14.955 1.00 93.44 92 PRO A CA 1
ATOM 748 C C . PRO A 1 92 ? -1.949 -4.621 -15.454 1.00 93.44 92 PRO A C 1
ATOM 750 O O . PRO A 1 92 ? -1.530 -5.522 -14.731 1.00 93.44 92 PRO A O 1
ATOM 753 N N . GLU A 1 93 ? -2.372 -4.847 -16.699 1.00 91.69 93 GLU A N 1
ATOM 754 C CA . GLU A 1 93 ? -2.571 -6.189 -17.279 1.00 91.69 93 GLU A CA 1
ATOM 755 C C . GLU A 1 93 ? -1.359 -7.118 -17.106 1.00 91.69 93 GLU A C 1
ATOM 757 O O . GLU A 1 93 ? -1.498 -8.270 -16.701 1.00 91.69 93 GLU A O 1
ATOM 762 N N . ASN A 1 94 ? -0.151 -6.594 -17.309 1.00 90.62 94 ASN A N 1
ATOM 763 C CA . ASN A 1 94 ? 1.096 -7.347 -17.186 1.00 90.62 94 ASN A CA 1
ATOM 764 C C . ASN A 1 94 ? 1.456 -7.768 -15.747 1.00 90.62 94 ASN A C 1
ATOM 766 O O . ASN A 1 94 ? 2.443 -8.477 -15.564 1.00 90.62 94 ASN A O 1
ATOM 770 N N . LEU A 1 95 ? 0.706 -7.316 -14.737 1.00 92.25 95 LEU A N 1
ATOM 771 C CA . LEU A 1 95 ? 0.990 -7.524 -13.315 1.00 92.25 95 LEU A CA 1
ATOM 772 C C . LEU A 1 95 ? -0.158 -8.209 -12.544 1.00 92.25 95 LEU A C 1
ATOM 774 O O . LEU A 1 95 ? 0.037 -8.569 -11.386 1.00 92.25 95 LEU A O 1
ATOM 778 N N . GLN A 1 96 ? -1.328 -8.430 -13.158 1.00 90.50 96 GLN A N 1
ATOM 779 C CA . GLN A 1 96 ? -2.543 -8.909 -12.466 1.00 90.50 96 GLN A CA 1
ATOM 780 C C . GLN A 1 96 ? -2.401 -10.278 -11.779 1.00 90.50 96 GLN A C 1
ATOM 782 O O . GLN A 1 96 ? -3.101 -10.534 -10.808 1.00 90.50 96 GLN A O 1
ATOM 787 N N . ASN A 1 97 ? -1.488 -11.137 -12.244 1.00 91.81 97 ASN A N 1
ATOM 788 C CA . ASN A 1 97 ? -1.300 -12.502 -11.728 1.00 91.81 97 ASN A CA 1
ATOM 789 C C . ASN A 1 97 ? 0.001 -12.685 -10.928 1.00 91.81 97 ASN A C 1
ATOM 791 O O . ASN A 1 97 ? 0.425 -13.813 -10.691 1.00 91.81 97 ASN A O 1
ATOM 795 N N . VAL A 1 98 ? 0.687 -11.593 -10.579 1.00 92.62 98 VAL A N 1
ATOM 796 C CA . VAL A 1 98 ? 1.979 -11.657 -9.873 1.00 92.62 98 VAL A CA 1
ATOM 797 C C . VAL A 1 98 ? 1.799 -11.901 -8.374 1.00 92.62 98 VAL A C 1
ATOM 799 O O . VAL A 1 98 ? 2.664 -12.511 -7.752 1.00 92.62 98 VAL A O 1
ATOM 802 N N . ILE A 1 99 ? 0.690 -11.426 -7.807 1.00 93.31 99 ILE A N 1
ATOM 803 C CA . ILE A 1 99 ? 0.377 -11.521 -6.380 1.00 93.31 99 ILE A CA 1
ATOM 804 C C . ILE A 1 99 ? -0.952 -12.243 -6.171 1.00 93.31 99 ILE A C 1
ATOM 806 O O . ILE A 1 99 ? -1.839 -12.193 -7.026 1.00 93.31 99 ILE A O 1
ATOM 810 N N . ASP A 1 100 ? -1.109 -12.873 -5.010 1.00 94.06 100 ASP A N 1
ATOM 811 C CA . ASP A 1 100 ? -2.389 -13.444 -4.594 1.00 94.06 100 ASP A CA 1
ATOM 812 C C . ASP A 1 100 ? -3.231 -12.384 -3.868 1.00 94.06 100 ASP A C 1
ATOM 814 O O . ASP A 1 100 ? -2.957 -12.032 -2.721 1.00 94.06 100 ASP A O 1
ATOM 818 N N . VAL A 1 101 ? -4.271 -11.868 -4.530 1.00 92.31 101 VAL A N 1
ATOM 819 C CA . VAL A 1 101 ? -5.173 -10.853 -3.952 1.00 92.31 101 VAL A CA 1
ATOM 820 C C . VAL A 1 101 ? -5.898 -11.388 -2.716 1.00 92.31 101 VAL A C 1
ATOM 822 O O . VAL A 1 101 ? -6.083 -10.653 -1.745 1.00 92.31 101 VAL A O 1
ATOM 825 N N . LYS A 1 102 ? -6.238 -12.683 -2.704 1.00 93.62 102 LYS A N 1
ATOM 826 C CA . LYS A 1 102 ? -7.016 -13.298 -1.624 1.00 93.62 102 LYS A CA 1
ATOM 827 C C . LYS A 1 102 ? -6.280 -13.247 -0.287 1.00 93.62 102 LYS A C 1
ATOM 829 O O . LYS A 1 102 ? -6.884 -13.002 0.753 1.00 93.62 102 LYS A O 1
ATOM 834 N N . LYS A 1 103 ? -4.952 -13.386 -0.320 1.00 94.88 103 LYS A N 1
ATOM 835 C CA . LYS A 1 103 ? -4.085 -13.216 0.854 1.00 94.88 103 LYS A CA 1
ATOM 836 C C . LYS A 1 103 ? -4.310 -11.867 1.544 1.00 94.88 103 LYS A C 1
ATOM 838 O O . LYS A 1 103 ? -4.275 -11.799 2.769 1.00 94.88 103 LYS A O 1
ATOM 843 N N . TYR A 1 104 ? -4.518 -10.799 0.777 1.00 94.50 104 TYR A N 1
ATOM 844 C CA . TYR A 1 104 ? -4.715 -9.449 1.307 1.00 94.50 104 TYR A CA 1
ATOM 845 C C . TYR A 1 104 ? -6.167 -9.177 1.702 1.00 94.50 104 TYR A C 1
ATOM 847 O O . TYR A 1 104 ? -6.403 -8.476 2.685 1.00 94.50 104 TYR A O 1
ATOM 855 N N . GLU A 1 105 ? -7.129 -9.779 1.002 1.00 93.62 105 GLU A N 1
ATOM 856 C CA . GLU A 1 105 ? -8.538 -9.786 1.409 1.00 93.62 105 GLU A CA 1
ATOM 857 C C . GLU A 1 105 ? -8.712 -10.403 2.804 1.00 93.62 105 GLU A C 1
ATOM 859 O O . GLU A 1 105 ? -9.276 -9.761 3.688 1.00 93.62 105 GLU A O 1
ATOM 864 N N . ASP A 1 106 ? -8.126 -11.578 3.052 1.00 93.44 106 ASP A N 1
ATOM 865 C CA . ASP A 1 106 ? -8.176 -12.261 4.357 1.00 93.44 106 ASP A CA 1
ATOM 866 C C . ASP A 1 106 ? -7.512 -11.436 5.483 1.00 93.44 106 ASP A C 1
ATOM 868 O O . ASP A 1 106 ? -7.817 -11.571 6.679 1.00 93.44 106 ASP A O 1
ATOM 872 N N . LEU A 1 107 ? -6.571 -10.559 5.120 1.00 92.06 107 LEU A N 1
ATOM 873 C CA . LEU A 1 107 ? -5.908 -9.661 6.058 1.00 92.06 107 LEU A CA 1
ATOM 874 C C . LEU A 1 107 ? -6.747 -8.427 6.391 1.00 92.06 107 LEU A C 1
ATOM 876 O O . LEU A 1 107 ? -6.610 -7.953 7.518 1.00 92.06 107 LEU A O 1
ATOM 880 N N . ALA A 1 108 ? -7.618 -7.964 5.493 1.00 92.06 108 ALA A N 1
ATOM 881 C CA . ALA A 1 108 ? -8.283 -6.668 5.614 1.00 92.06 108 ALA A CA 1
ATOM 882 C C . ALA A 1 108 ? -9.805 -6.725 5.834 1.00 92.06 108 ALA A C 1
ATOM 884 O O . ALA A 1 108 ? -10.331 -5.899 6.580 1.00 92.06 108 ALA A O 1
ATOM 885 N N . ILE A 1 109 ? -10.515 -7.664 5.202 1.00 93.31 109 ILE A N 1
ATOM 886 C CA . ILE A 1 109 ? -11.986 -7.707 5.214 1.00 93.31 109 ILE A CA 1
ATOM 887 C C . ILE A 1 109 ? -12.514 -7.964 6.633 1.00 93.31 109 ILE A C 1
ATOM 889 O O . ILE A 1 109 ? -11.956 -8.766 7.384 1.00 93.31 109 ILE A O 1
ATOM 893 N N . ASP A 1 110 ? -13.582 -7.248 7.000 1.00 90.12 110 ASP A N 1
ATOM 894 C CA . ASP A 1 110 ? -14.284 -7.284 8.294 1.00 90.12 110 ASP A CA 1
ATOM 895 C C . ASP A 1 110 ? -13.443 -6.914 9.528 1.00 90.12 110 ASP A C 1
ATOM 897 O O . ASP A 1 110 ? -13.947 -6.897 10.659 1.00 90.12 110 ASP A O 1
ATOM 901 N N . LYS A 1 111 ? -12.176 -6.537 9.336 1.00 91.94 111 LYS A N 1
ATOM 902 C CA . LYS A 1 111 ? -11.309 -6.052 10.410 1.00 91.94 111 LYS A CA 1
ATOM 903 C C . LYS A 1 111 ? -11.409 -4.546 10.534 1.00 91.94 111 LYS A C 1
ATOM 905 O O . LYS A 1 111 ? -11.602 -3.826 9.563 1.00 91.94 111 LYS A O 1
ATOM 910 N N . LEU A 1 112 ? -11.293 -4.083 11.770 1.00 92.69 112 LEU A N 1
ATOM 911 C CA . LEU A 1 112 ? -11.266 -2.666 12.077 1.00 92.69 112 LEU A CA 1
ATOM 912 C C . LEU A 1 112 ? -9.827 -2.175 11.902 1.00 92.69 112 LEU A C 1
ATOM 914 O O . LEU A 1 112 ? -8.979 -2.509 12.724 1.00 92.69 112 LEU A O 1
ATOM 918 N N . LEU A 1 113 ? -9.575 -1.440 10.823 1.00 92.25 113 LEU A N 1
ATOM 919 C CA . LEU A 1 113 ? -8.254 -0.971 10.421 1.00 92.25 113 LEU A CA 1
ATOM 920 C C . LEU A 1 113 ? -8.134 0.538 10.592 1.00 92.25 113 LEU A C 1
ATOM 922 O O . LEU A 1 113 ? -9.053 1.300 10.292 1.00 92.25 113 LEU A O 1
ATOM 926 N N . THR A 1 114 ? -6.969 0.966 11.036 1.00 92.19 114 THR A N 1
ATOM 927 C CA . THR A 1 114 ? -6.532 2.359 11.033 1.00 92.19 114 THR A CA 1
ATOM 928 C C . THR A 1 114 ? -5.994 2.744 9.658 1.00 92.19 114 THR A C 1
ATOM 930 O O . THR A 1 114 ? -5.585 1.900 8.854 1.00 92.19 114 THR A O 1
ATOM 933 N N . THR A 1 115 ? -5.914 4.045 9.388 1.00 88.56 115 THR A N 1
ATOM 934 C CA . THR A 1 115 ? -5.276 4.549 8.164 1.00 88.56 115 THR A CA 1
ATOM 935 C C . THR A 1 115 ? -3.821 4.080 8.039 1.00 88.56 115 THR A C 1
ATOM 937 O O . THR A 1 115 ? -3.368 3.780 6.935 1.00 88.56 115 THR A O 1
ATOM 940 N N . GLN A 1 116 ? -3.088 3.979 9.154 1.00 90.94 116 GLN A N 1
ATOM 941 C CA . GLN A 1 116 ? -1.704 3.504 9.146 1.00 90.94 116 GLN A CA 1
ATOM 942 C C . GLN A 1 116 ? -1.614 2.034 8.720 1.00 90.94 116 GLN A C 1
ATOM 944 O O . GLN A 1 116 ? -0.798 1.702 7.866 1.00 90.94 116 GLN A O 1
ATOM 949 N N . GLU A 1 117 ? -2.497 1.173 9.227 1.00 93.69 117 GLU A N 1
ATOM 950 C CA . GLU A 1 117 ? -2.529 -0.244 8.840 1.00 93.69 117 GLU A CA 1
ATOM 951 C C . GLU A 1 117 ? -2.863 -0.434 7.353 1.00 93.69 117 GLU A C 1
ATOM 953 O O . GLU A 1 117 ? -2.341 -1.349 6.716 1.00 93.69 117 GLU A O 1
ATOM 958 N N . LEU A 1 118 ? -3.674 0.451 6.759 1.00 92.88 118 LEU A N 1
ATOM 959 C CA . LEU A 1 118 ? -3.914 0.446 5.312 1.00 92.88 118 LEU A CA 1
ATOM 960 C C . LEU A 1 118 ? -2.649 0.802 4.512 1.00 92.88 118 LEU A C 1
ATOM 962 O O . LEU A 1 118 ? -2.396 0.200 3.466 1.00 92.88 118 LEU A O 1
ATOM 966 N N . TYR A 1 119 ? -1.834 1.745 4.995 1.00 93.81 119 TYR A N 1
ATOM 967 C CA . TYR A 1 119 ? -0.533 2.043 4.385 1.00 93.81 119 TYR A CA 1
ATOM 968 C C . TYR A 1 119 ? 0.461 0.891 4.549 1.00 93.81 119 TYR A C 1
ATOM 970 O O . TYR A 1 119 ? 1.179 0.566 3.602 1.00 93.81 119 TYR A O 1
ATOM 978 N N . ASP A 1 120 ? 0.474 0.237 5.708 1.00 95.12 120 ASP A N 1
ATOM 979 C CA . ASP A 1 120 ? 1.325 -0.929 5.957 1.00 95.12 120 ASP A CA 1
ATOM 980 C C . ASP A 1 120 ? 0.921 -2.111 5.058 1.00 95.12 120 ASP A C 1
ATOM 982 O O . ASP A 1 120 ? 1.776 -2.850 4.553 1.00 95.12 120 ASP A O 1
ATOM 986 N N . LEU A 1 121 ? -0.379 -2.258 4.777 1.00 95.81 121 LEU A N 1
ATOM 987 C CA . LEU A 1 121 ? -0.884 -3.226 3.807 1.00 95.81 121 LEU A CA 1
ATOM 988 C C . LEU A 1 121 ? -0.417 -2.887 2.383 1.00 95.81 121 LEU A C 1
ATOM 990 O O . LEU A 1 121 ? 0.107 -3.765 1.699 1.00 95.81 121 LEU A O 1
ATOM 994 N N . ALA A 1 122 ? -0.521 -1.622 1.954 1.00 95.75 122 ALA A N 1
ATOM 995 C CA . ALA A 1 122 ? 0.007 -1.175 0.658 1.00 95.75 122 ALA A CA 1
ATOM 996 C C . ALA A 1 122 ? 1.505 -1.489 0.517 1.00 95.75 122 ALA A C 1
ATOM 998 O O . ALA A 1 122 ? 1.940 -2.030 -0.500 1.00 95.75 122 ALA A O 1
ATOM 999 N N . PHE A 1 123 ? 2.284 -1.204 1.563 1.00 95.94 123 PHE A N 1
ATOM 1000 C CA . PHE A 1 123 ? 3.711 -1.503 1.600 1.00 95.94 123 PHE A CA 1
ATOM 1001 C C . PHE A 1 123 ? 3.992 -3.007 1.511 1.00 95.94 123 PHE A C 1
ATOM 1003 O O . PHE A 1 123 ? 4.900 -3.427 0.796 1.00 95.94 123 PHE A O 1
ATOM 1010 N N . SER A 1 124 ? 3.190 -3.833 2.184 1.00 96.31 124 SER A N 1
ATOM 1011 C CA . SER A 1 124 ? 3.312 -5.294 2.120 1.00 96.31 124 SER A CA 1
ATOM 1012 C C . SER A 1 124 ? 3.064 -5.829 0.705 1.00 96.31 124 SER A C 1
ATOM 1014 O O . SER A 1 124 ? 3.819 -6.679 0.230 1.00 96.31 124 SER A O 1
ATOM 1016 N N . ILE A 1 125 ? 2.067 -5.279 0.002 1.00 96.19 125 ILE A N 1
ATOM 1017 C CA . ILE A 1 125 ? 1.792 -5.598 -1.406 1.00 96.19 125 ILE A CA 1
ATOM 1018 C C . ILE A 1 125 ? 2.982 -5.180 -2.293 1.00 96.19 125 ILE A C 1
ATOM 1020 O O . ILE A 1 125 ? 3.428 -5.958 -3.136 1.00 96.19 125 ILE A O 1
ATOM 1024 N N . GLU A 1 126 ? 3.542 -3.979 -2.092 1.00 95.31 126 GLU A N 1
ATOM 1025 C CA . GLU A 1 126 ? 4.730 -3.497 -2.824 1.00 95.31 126 GLU A CA 1
ATOM 1026 C C . GLU A 1 126 ? 5.950 -4.411 -2.623 1.00 95.31 126 GLU A C 1
ATOM 1028 O O . GLU A 1 126 ? 6.664 -4.734 -3.581 1.00 95.31 126 GLU A O 1
ATOM 1033 N N . GLN A 1 127 ? 6.174 -4.875 -1.391 1.00 95.69 127 GLN A N 1
ATOM 1034 C CA . GLN A 1 127 ? 7.242 -5.825 -1.083 1.00 95.69 127 GLN A CA 1
ATOM 1035 C C . GLN A 1 127 ? 7.046 -7.155 -1.810 1.00 95.69 127 GLN A C 1
ATOM 1037 O O . GLN A 1 127 ? 8.013 -7.709 -2.328 1.00 95.69 127 GLN A O 1
ATOM 1042 N N . GLU A 1 128 ? 5.815 -7.657 -1.917 1.00 95.88 128 GLU A N 1
ATOM 1043 C CA . GLU A 1 128 ? 5.553 -8.895 -2.653 1.00 95.88 128 GLU A CA 1
ATOM 1044 C C . GLU A 1 128 ? 5.880 -8.755 -4.145 1.00 95.88 128 GLU A C 1
ATOM 1046 O O . GLU A 1 128 ? 6.584 -9.600 -4.692 1.00 95.88 128 GLU A O 1
ATOM 1051 N N . PHE A 1 129 ? 5.488 -7.650 -4.789 1.00 95.38 129 PHE A N 1
ATOM 1052 C CA . PHE A 1 129 ? 5.917 -7.365 -6.165 1.00 95.38 129 PHE A CA 1
ATOM 1053 C C . PHE A 1 129 ? 7.443 -7.307 -6.296 1.00 95.38 129 PHE A C 1
ATOM 1055 O O . PHE A 1 129 ? 8.008 -7.859 -7.243 1.00 95.38 129 PHE A O 1
ATOM 1062 N N . THR A 1 130 ? 8.118 -6.675 -5.334 1.00 93.75 130 THR A N 1
ATOM 1063 C CA . THR A 1 130 ? 9.582 -6.564 -5.313 1.00 93.75 130 THR A CA 1
ATOM 1064 C C . THR A 1 130 ? 10.244 -7.939 -5.234 1.00 93.75 130 THR A C 1
ATOM 1066 O O . THR A 1 130 ? 11.134 -8.241 -6.032 1.00 93.75 130 THR A O 1
ATOM 1069 N N . LEU A 1 131 ? 9.781 -8.794 -4.319 1.00 94.88 131 LEU A N 1
ATOM 1070 C CA . LEU A 1 131 ? 10.274 -10.163 -4.143 1.00 94.88 131 LEU A CA 1
ATOM 1071 C C . LEU A 1 131 ? 9.971 -11.055 -5.355 1.00 94.88 131 LEU A C 1
ATOM 1073 O O . LEU A 1 131 ? 10.772 -11.927 -5.685 1.00 94.88 131 LEU A O 1
ATOM 1077 N N . SER A 1 132 ? 8.871 -10.789 -6.060 1.00 93.94 132 SER A N 1
ATOM 1078 C CA . SER A 1 132 ? 8.484 -11.466 -7.303 1.00 93.94 132 SER A CA 1
ATOM 1079 C C . SER A 1 132 ? 9.224 -10.957 -8.551 1.00 93.94 132 SER A C 1
ATOM 1081 O O . SER A 1 132 ? 8.914 -11.380 -9.663 1.00 93.94 132 SER A O 1
ATOM 1083 N N . GLY A 1 133 ? 10.215 -10.069 -8.397 1.00 93.12 133 GLY A N 1
ATOM 1084 C CA . GLY A 1 133 ? 11.074 -9.602 -9.491 1.00 93.12 133 GLY A CA 1
ATOM 1085 C C . GLY A 1 133 ? 10.652 -8.279 -10.133 1.00 93.12 133 GLY A C 1
ATOM 1086 O O . GLY A 1 133 ? 11.212 -7.901 -11.162 1.00 93.12 133 GLY A O 1
ATOM 1087 N N . TYR A 1 134 ? 9.721 -7.543 -9.521 1.00 93.81 134 TYR A N 1
ATOM 1088 C CA . TYR A 1 134 ? 9.232 -6.246 -9.997 1.00 93.81 134 TYR A CA 1
ATOM 1089 C C . TYR A 1 134 ? 9.596 -5.099 -9.030 1.00 93.81 134 TYR A C 1
ATOM 1091 O O . TYR A 1 134 ? 8.709 -4.423 -8.512 1.00 93.81 134 TYR A O 1
ATOM 1099 N N . PRO A 1 135 ? 10.894 -4.807 -8.803 1.00 92.19 135 PRO A N 1
ATOM 1100 C CA . PRO A 1 135 ? 11.340 -3.797 -7.830 1.00 92.19 135 PRO A CA 1
ATOM 1101 C C . PRO A 1 135 ? 10.988 -2.353 -8.220 1.00 92.19 135 PRO A C 1
ATOM 1103 O O . PRO A 1 135 ? 11.159 -1.429 -7.433 1.00 92.19 135 PRO A O 1
ATOM 1106 N N . LEU A 1 136 ? 10.542 -2.138 -9.460 1.00 92.19 136 LEU A N 1
ATOM 1107 C CA . LEU A 1 136 ? 10.121 -0.836 -9.976 1.00 92.19 136 LEU A CA 1
ATOM 1108 C C . LEU A 1 136 ? 8.599 -0.672 -9.943 1.00 92.19 136 LEU A C 1
ATOM 1110 O O . LEU A 1 136 ? 8.059 0.161 -10.667 1.00 92.19 136 LEU A O 1
ATOM 1114 N N . VAL A 1 137 ? 7.888 -1.464 -9.150 1.00 93.50 137 VAL A N 1
ATOM 1115 C CA . VAL A 1 137 ? 6.453 -1.301 -8.919 1.00 93.50 137 VAL A CA 1
ATOM 1116 C C . VAL A 1 137 ? 6.242 -0.534 -7.620 1.00 93.50 137 VAL A C 1
ATOM 1118 O O . VAL A 1 137 ? 6.892 -0.805 -6.619 1.00 93.50 137 VAL A O 1
ATOM 1121 N N . ARG A 1 138 ? 5.334 0.440 -7.654 1.00 94.38 138 ARG A N 1
ATOM 1122 C CA . ARG A 1 138 ? 4.855 1.189 -6.491 1.00 94.38 138 ARG A CA 1
ATOM 1123 C C . ARG A 1 138 ? 3.417 0.792 -6.211 1.00 94.38 138 ARG A C 1
ATOM 1125 O O . ARG A 1 138 ? 2.631 0.708 -7.155 1.00 94.38 138 ARG A O 1
ATOM 1132 N N . VAL A 1 139 ? 3.054 0.620 -4.946 1.00 95.81 139 VAL A N 1
ATOM 1133 C CA . VAL A 1 139 ? 1.652 0.423 -4.552 1.00 95.81 139 VAL A CA 1
ATOM 1134 C C . VAL A 1 139 ? 1.223 1.594 -3.690 1.00 95.81 139 VAL A C 1
ATOM 1136 O O . VAL A 1 139 ? 1.860 1.911 -2.691 1.00 95.81 139 VAL A O 1
ATOM 1139 N N . THR A 1 140 ? 0.151 2.271 -4.088 1.00 93.81 140 THR A N 1
ATOM 1140 C CA . THR A 1 140 ? -0.346 3.442 -3.367 1.00 93.81 140 THR A CA 1
ATOM 1141 C C . THR A 1 140 ? -1.765 3.226 -2.871 1.00 93.81 140 THR A C 1
ATOM 1143 O O . THR A 1 140 ? -2.580 2.581 -3.533 1.00 93.81 140 THR A O 1
ATOM 1146 N N . LEU A 1 141 ? -2.052 3.800 -1.702 1.00 94.12 141 LEU A N 1
ATOM 1147 C CA . LEU A 1 141 ? -3.404 4.035 -1.215 1.00 94.12 141 LEU A CA 1
ATOM 1148 C C . LEU A 1 141 ? -3.838 5.426 -1.716 1.00 94.12 141 LEU A C 1
ATOM 1150 O O . LEU A 1 141 ? -3.395 6.435 -1.165 1.00 94.12 141 LEU A O 1
ATOM 1154 N N . PRO A 1 142 ? -4.601 5.522 -2.815 1.00 91.00 142 PRO A N 1
ATOM 1155 C CA . PRO A 1 142 ? -5.106 6.797 -3.311 1.00 91.00 142 PRO A CA 1
ATOM 1156 C C . PRO A 1 142 ? -6.069 7.453 -2.318 1.00 91.00 142 PRO A C 1
ATOM 1158 O O . PRO A 1 142 ? -6.670 6.795 -1.470 1.00 91.00 142 PRO A O 1
ATOM 1161 N N . ILE A 1 143 ? -6.240 8.766 -2.472 1.00 88.44 143 ILE A N 1
ATOM 1162 C CA . ILE A 1 143 ? -7.256 9.519 -1.735 1.00 88.44 143 ILE A CA 1
ATOM 1163 C C . ILE A 1 143 ? -8.631 9.008 -2.174 1.00 88.44 143 ILE A C 1
ATOM 1165 O O . ILE A 1 143 ? -8.935 8.981 -3.367 1.00 88.44 143 ILE A O 1
ATOM 1169 N N . GLN A 1 144 ? -9.434 8.601 -1.199 1.00 86.25 144 GLN A N 1
ATOM 1170 C CA . GLN A 1 144 ? -10.761 8.035 -1.392 1.00 86.25 144 GLN A CA 1
ATOM 1171 C C . GLN A 1 144 ? -11.645 8.396 -0.200 1.00 86.25 144 GLN A C 1
ATOM 1173 O O . GLN A 1 144 ? -11.164 8.487 0.931 1.00 86.25 144 GLN A O 1
ATOM 1178 N N . GLU A 1 145 ? -12.926 8.622 -0.464 1.00 84.25 145 GLU A N 1
ATOM 1179 C CA . GLU A 1 145 ? -13.929 8.811 0.580 1.00 84.25 145 GLU A CA 1
ATOM 1180 C C . GLU A 1 145 ? -14.324 7.428 1.104 1.00 84.25 145 GLU A C 1
ATOM 1182 O O . GLU A 1 145 ? -14.842 6.604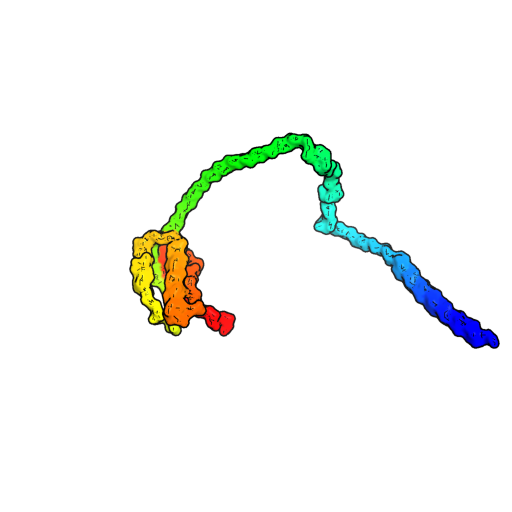 0.351 1.00 84.25 145 GLU A O 1
ATOM 1187 N N . LEU A 1 146 ? -14.014 7.150 2.373 1.00 83.62 146 LEU A N 1
ATOM 1188 C CA . LEU A 1 146 ? -14.312 5.871 3.013 1.00 83.62 146 LEU A CA 1
ATOM 1189 C C . LEU A 1 146 ? -15.371 6.073 4.082 1.00 83.62 146 LEU A C 1
ATOM 1191 O O . LEU A 1 146 ? -15.182 6.844 5.024 1.00 83.62 146 LEU A O 1
ATOM 1195 N N . GLU A 1 147 ? -16.469 5.339 3.949 1.00 84.62 147 GLU A N 1
ATOM 1196 C CA . GLU A 1 147 ? -17.420 5.188 5.039 1.00 84.62 147 GLU A CA 1
ATOM 1197 C C . GLU A 1 147 ? -16.774 4.330 6.144 1.00 84.62 147 GLU A C 1
ATOM 1199 O O . GLU A 1 147 ? -16.132 3.321 5.838 1.00 84.62 147 GLU A O 1
ATOM 1204 N N . PRO A 1 148 ? -16.902 4.697 7.433 1.00 83.25 148 PRO A N 1
ATOM 1205 C CA . PRO A 1 148 ? -16.319 3.916 8.529 1.00 83.25 148 PRO A CA 1
ATOM 1206 C C . PRO A 1 148 ? -16.813 2.462 8.559 1.00 83.25 148 PRO A C 1
ATOM 1208 O O . PRO A 1 148 ? -16.068 1.549 8.920 1.00 83.25 148 PRO A O 1
ATOM 1211 N N . GLU A 1 149 ? -18.063 2.250 8.142 1.00 84.06 149 GLU A N 1
ATOM 1212 C CA . GLU A 1 149 ? -18.683 0.941 7.984 1.00 84.06 149 GLU A CA 1
ATOM 1213 C C . GLU A 1 149 ? -18.871 0.626 6.498 1.00 84.06 149 GLU A C 1
ATOM 1215 O O . GLU A 1 149 ? -19.339 1.460 5.733 1.00 84.06 149 GLU A O 1
ATOM 1220 N N . ASN A 1 150 ? -18.539 -0.600 6.097 1.00 84.50 150 ASN A N 1
ATOM 1221 C CA . ASN A 1 150 ? -18.674 -1.107 4.730 1.00 84.50 150 ASN A CA 1
ATOM 1222 C C . ASN A 1 150 ? -17.818 -0.413 3.658 1.00 84.50 150 ASN A C 1
ATOM 1224 O O . ASN A 1 150 ? -18.214 -0.300 2.496 1.00 84.50 150 ASN A O 1
ATOM 1228 N N . ALA A 1 151 ? -16.609 0.007 4.026 1.00 89.25 151 ALA A N 1
ATOM 1229 C CA . ALA A 1 151 ? -15.673 0.613 3.089 1.00 89.25 151 ALA A CA 1
ATOM 1230 C C . ALA A 1 151 ? -15.255 -0.347 1.963 1.00 89.25 151 ALA A C 1
ATOM 1232 O O . ALA A 1 151 ? -14.981 -1.530 2.183 1.00 89.25 151 ALA A O 1
ATOM 1233 N N . ILE A 1 152 ? -15.104 0.199 0.758 1.00 92.38 152 ILE A N 1
ATOM 1234 C CA . ILE A 1 152 ? -14.388 -0.455 -0.339 1.00 92.38 152 ILE A CA 1
ATOM 1235 C C . ILE A 1 152 ? -13.026 0.215 -0.431 1.00 92.38 152 ILE A C 1
ATOM 1237 O O . ILE A 1 152 ? -12.935 1.380 -0.807 1.00 92.38 152 ILE A O 1
ATOM 1241 N N . VAL A 1 153 ? -11.969 -0.512 -0.082 1.00 93.44 153 VAL A N 1
ATOM 1242 C CA . VAL A 1 153 ? -10.606 0.022 -0.124 1.00 93.44 153 VAL A CA 1
ATOM 1243 C C . VAL A 1 153 ? -9.965 -0.374 -1.441 1.00 93.44 153 VAL A C 1
ATOM 1245 O O . VAL A 1 153 ? -9.814 -1.563 -1.723 1.00 93.44 153 VAL A O 1
ATOM 1248 N N . PHE A 1 154 ? -9.541 0.608 -2.235 1.00 94.19 154 PHE A N 1
ATOM 1249 C CA . PHE A 1 154 ? -8.743 0.336 -3.427 1.00 94.19 154 PHE A CA 1
ATOM 1250 C C . PHE A 1 154 ? -7.276 0.733 -3.265 1.00 94.19 154 PHE A C 1
ATOM 1252 O O . PHE A 1 154 ? -6.9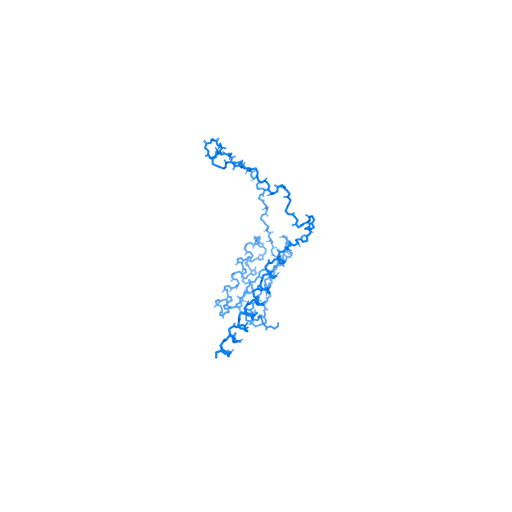52 1.791 -2.731 1.00 94.19 154 PHE A O 1
ATOM 1259 N N . PHE A 1 155 ? -6.390 -0.117 -3.780 1.00 95.69 155 PHE A N 1
ATOM 1260 C CA . PHE A 1 155 ? -4.964 0.139 -3.955 1.00 95.69 155 PHE A CA 1
ATOM 1261 C C . PHE A 1 155 ? -4.660 0.284 -5.438 1.00 95.69 155 PHE A C 1
ATOM 1263 O O . PHE A 1 155 ? -5.247 -0.408 -6.271 1.00 95.69 155 PHE A O 1
ATOM 1270 N N . LYS A 1 156 ? -3.722 1.163 -5.784 1.00 95.62 156 LYS A N 1
ATOM 1271 C CA . LYS A 1 156 ? -3.271 1.347 -7.163 1.00 95.62 156 LYS A CA 1
ATOM 1272 C C . LYS A 1 156 ? -1.835 0.873 -7.313 1.00 95.62 156 LYS A C 1
ATOM 1274 O O . LYS A 1 156 ? -0.943 1.361 -6.625 1.00 95.62 156 LYS A O 1
ATOM 1279 N N . VAL A 1 157 ? -1.612 -0.030 -8.261 1.00 95.81 157 VAL A N 1
ATOM 1280 C CA . VAL A 1 157 ? -0.282 -0.515 -8.632 1.00 95.81 157 VAL A CA 1
ATOM 1281 C C . VAL A 1 157 ? 0.234 0.303 -9.812 1.00 95.81 157 VAL A C 1
ATOM 1283 O O . VAL A 1 157 ? -0.413 0.398 -10.856 1.00 95.81 157 VAL A O 1
ATOM 1286 N N . ILE A 1 158 ? 1.400 0.921 -9.645 1.00 93.12 158 ILE A N 1
ATOM 1287 C CA . ILE A 1 158 ? 2.006 1.832 -10.615 1.00 93.12 158 ILE A CA 1
ATOM 1288 C C . ILE A 1 158 ? 3.378 1.278 -11.022 1.00 93.12 158 ILE A C 1
ATOM 1290 O O . ILE A 1 158 ? 4.301 1.259 -10.204 1.00 93.12 158 ILE A O 1
ATOM 1294 N N . PRO A 1 159 ? 3.559 0.843 -12.280 1.00 89.25 159 PRO A N 1
ATOM 1295 C CA . PRO A 1 159 ? 4.871 0.493 -12.793 1.00 89.25 159 PRO A CA 1
ATOM 1296 C C . PRO A 1 159 ? 5.657 1.782 -13.054 1.00 89.25 159 PRO A C 1
ATOM 1298 O O . PRO A 1 159 ? 5.279 2.604 -13.885 1.00 89.25 159 PRO A O 1
ATOM 1301 N N . THR A 1 160 ? 6.794 1.949 -12.384 1.00 75.56 160 THR A N 1
ATOM 1302 C CA . THR A 1 160 ? 7.636 3.159 -12.475 1.00 75.56 160 THR A CA 1
ATOM 1303 C C . THR A 1 160 ? 8.276 3.327 -13.865 1.00 75.56 160 THR A C 1
ATOM 1305 O O . THR A 1 160 ? 8.805 4.385 -14.187 1.00 75.56 160 THR A O 1
ATOM 1308 N N . ILE A 1 161 ? 8.205 2.300 -14.720 1.00 65.94 161 ILE A N 1
ATOM 1309 C CA . ILE A 1 161 ? 8.753 2.304 -16.086 1.00 65.94 161 ILE A CA 1
ATOM 1310 C C . ILE A 1 161 ? 7.898 3.156 -17.055 1.00 65.94 161 ILE A C 1
ATOM 1312 O O . ILE A 1 161 ? 8.403 3.579 -18.091 1.00 65.94 161 ILE A O 1
ATOM 1316 N N . TYR A 1 162 ? 6.648 3.496 -16.715 1.00 50.38 162 TYR A N 1
ATOM 1317 C CA . TYR A 1 162 ? 5.743 4.257 -17.590 1.00 50.38 162 TYR A CA 1
ATOM 1318 C C . TYR A 1 162 ? 5.406 5.646 -17.025 1.00 50.38 162 TYR A C 1
ATOM 1320 O O . TYR A 1 162 ? 4.285 5.903 -16.608 1.00 50.38 162 TYR A O 1
ATOM 1328 N N . ASN A 1 163 ? 6.384 6.557 -17.040 1.00 44.66 163 ASN A N 1
ATOM 1329 C CA . ASN A 1 163 ? 6.167 8.009 -16.899 1.00 44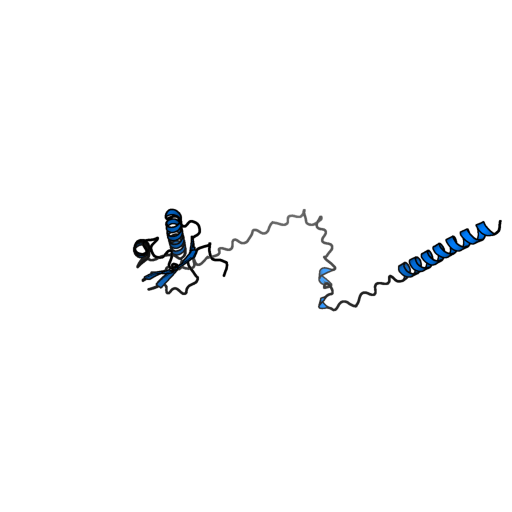.66 163 ASN A CA 1
ATOM 1330 C C . ASN A 1 163 ? 6.598 8.765 -18.174 1.00 44.66 163 ASN A C 1
ATOM 1332 O O . ASN A 1 163 ? 7.133 9.868 -18.123 1.00 44.66 163 ASN A O 1
ATOM 1336 N N . ASN A 1 164 ? 6.399 8.136 -19.331 1.00 38.94 164 ASN A N 1
ATOM 1337 C CA . ASN A 1 164 ? 6.548 8.749 -20.647 1.00 38.94 164 ASN A CA 1
ATOM 1338 C C . ASN A 1 164 ? 5.529 8.094 -21.583 1.00 38.94 164 ASN A C 1
ATOM 1340 O O . ASN A 1 164 ? 5.819 7.030 -22.123 1.00 38.94 164 ASN A O 1
ATOM 1344 N N . ILE A 1 165 ? 4.339 8.689 -21.679 1.00 37.81 165 ILE A N 1
ATOM 1345 C CA . ILE A 1 165 ? 3.469 8.860 -22.860 1.00 37.81 165 ILE A CA 1
ATOM 1346 C C . ILE A 1 165 ? 2.463 9.949 -22.476 1.00 37.81 165 ILE A C 1
ATOM 1348 O O . ILE A 1 165 ? 1.890 9.844 -21.368 1.00 37.81 165 ILE A O 1
#

pLDDT: mean 77.01, std 16.24, range [37.81, 96.31]

Radius of gyration: 39.25 Å; chains: 1; bounding box: 78×88×73 Å

Secondary structure (DSSP, 8-state):
-HHHHHHHHHHHHHHHHHHHHHHHHHHT----PPPPPTTTSPPGGGT------HHHHTTS---PPPPP--------PPPPEEEEEEEEEE--GGGTTSS-HHHHHHHHTTS-EEHHHHHHHHHHHHHHHHHTT-TTEEEE-------SEEEEEEEEEEETT----